Protein AF-A0A933W692-F1 (afdb_monomer)

Secondary structure (DSSP, 8-state):
-PPPPHHHHHHHHHHHHHHHHHHHHHHHHHHHHH-TTS-HHHHHHHHHHHHHHHT-

Solvent-accessible surface area (backbone atoms only — not comparable to full-atom values): 3271 Å² total; per-residue (Å²): 133,82,82,76,57,66,72,60,52,49,52,51,50,53,52,50,51,52,54,48,51,55,52,39,54,53,38,35,53,56,42,43,75,77,40,75,86,58,52,71,67,56,37,51,53,52,22,50,55,55,52,55,63,73,74,110

pLDDT: mean 92.82, std 6.85, range [67.06, 97.94]

Radius of gyration: 15.32 Å; Cα contacts (8 Å, |Δi|>4): 17; chains: 1; bounding box: 30×18×46 Å

Mean predicted aligned error: 4.28 Å

Foldseek 3Di:
DPDDDPVVVVVVVVVVVVVLVVQLVVQLVVCCVVPVPDDPVVSNVVSVVVVVVVVD

Structure (mmCIF, N/CA/C/O backbone):
data_AF-A0A933W692-F1
#
_entry.id   AF-A0A933W692-F1
#
loop_
_atom_site.group_PDB
_atom_site.id
_atom_site.type_symbol
_atom_site.label_atom_id
_atom_site.label_alt_id
_atom_site.label_comp_id
_atom_site.label_asym_id
_atom_site.label_entity_id
_atom_site.label_seq_id
_atom_site.pdbx_PDB_ins_code
_atom_site.Cartn_x
_atom_site.Cartn_y
_atom_site.Cartn_z
_atom_site.occupancy
_atom_site.B_iso_or_equiv
_atom_site.auth_seq_id
_atom_site.auth_comp_id
_atom_site.auth_asym_id
_atom_site.auth_atom_id
_atom_site.pdbx_PDB_model_num
ATOM 1 N N . MET A 1 1 ? 10.079 -11.405 -28.967 1.00 67.06 1 MET A N 1
ATOM 2 C CA . MET A 1 1 ? 9.896 -10.193 -28.135 1.00 67.06 1 MET A CA 1
ATOM 3 C C . MET A 1 1 ? 11.243 -9.495 -28.013 1.00 67.06 1 MET A C 1
ATOM 5 O O . MET A 1 1 ? 12.211 -10.178 -27.709 1.00 67.06 1 MET A O 1
ATOM 9 N N . LYS A 1 2 ? 11.345 -8.190 -28.303 1.00 73.19 2 LYS A N 1
ATOM 10 C CA . LYS A 1 2 ? 12.572 -7.429 -28.001 1.00 73.19 2 LYS A CA 1
ATOM 11 C C . LYS A 1 2 ? 12.656 -7.233 -26.477 1.00 73.19 2 LYS A C 1
ATOM 13 O O . LYS A 1 2 ? 11.613 -6.942 -25.888 1.00 73.19 2 LYS A O 1
ATOM 18 N N . PRO A 1 3 ? 13.828 -7.404 -25.840 1.00 78.88 3 PRO A N 1
ATOM 19 C CA . PRO A 1 3 ? 13.976 -7.119 -24.417 1.00 78.88 3 PRO A CA 1
ATOM 20 C C . PRO A 1 3 ? 13.659 -5.641 -24.154 1.00 78.88 3 PRO A C 1
ATOM 22 O O . PRO A 1 3 ? 14.047 -4.767 -24.933 1.00 78.88 3 PRO A O 1
ATOM 25 N N . LEU A 1 4 ? 12.900 -5.371 -23.091 1.00 78.94 4 LEU A N 1
ATOM 26 C CA . LEU A 1 4 ? 12.606 -4.006 -22.660 1.00 78.94 4 LEU A CA 1
ATOM 27 C C . LEU A 1 4 ? 13.887 -3.364 -22.115 1.00 78.94 4 LEU A C 1
ATOM 29 O O . LEU A 1 4 ? 14.636 -4.015 -21.389 1.00 78.94 4 LEU A O 1
ATOM 33 N N . ASP A 1 5 ? 14.116 -2.091 -22.442 1.00 90.00 5 ASP A N 1
ATOM 34 C CA . ASP A 1 5 ? 15.209 -1.304 -21.863 1.00 90.00 5 ASP A CA 1
ATOM 35 C C . ASP A 1 5 ? 15.061 -1.272 -20.328 1.00 90.00 5 ASP A C 1
ATOM 37 O O . ASP A 1 5 ? 14.033 -0.779 -19.839 1.00 90.00 5 ASP A O 1
ATOM 41 N N . PRO A 1 6 ? 16.055 -1.764 -19.561 1.00 91.06 6 PRO A N 1
ATOM 42 C CA . PRO A 1 6 ? 16.015 -1.777 -18.102 1.00 91.06 6 PRO A CA 1
ATOM 43 C C . PRO A 1 6 ? 15.666 -0.419 -17.483 1.00 91.06 6 PRO A C 1
ATOM 45 O O . PRO A 1 6 ? 14.871 -0.366 -16.547 1.00 91.06 6 PRO A O 1
ATOM 48 N N . LYS A 1 7 ? 16.167 0.690 -18.047 1.00 90.38 7 LYS A N 1
ATOM 49 C CA . LYS A 1 7 ? 15.881 2.043 -17.535 1.00 90.38 7 LYS A CA 1
ATOM 50 C C . LYS A 1 7 ? 14.414 2.426 -17.707 1.00 90.38 7 LYS A C 1
ATOM 52 O O . LYS A 1 7 ? 13.844 3.141 -16.884 1.00 90.38 7 LYS A O 1
ATOM 57 N N . HIS A 1 8 ? 13.785 1.972 -18.789 1.00 90.44 8 HIS A N 1
ATOM 58 C CA . HIS A 1 8 ? 12.365 2.225 -19.039 1.00 90.44 8 HIS A CA 1
ATOM 59 C C . HIS A 1 8 ? 11.472 1.378 -18.132 1.00 90.44 8 HIS A C 1
ATOM 61 O O . HIS A 1 8 ? 10.446 1.861 -17.650 1.00 90.44 8 HIS A O 1
ATOM 67 N N . VAL A 1 9 ? 11.872 0.131 -17.870 1.00 91.62 9 VAL A N 1
ATOM 68 C CA . VAL A 1 9 ? 11.197 -0.750 -16.906 1.00 91.62 9 VAL A CA 1
ATOM 69 C C . VAL A 1 9 ? 11.260 -0.148 -15.505 1.00 91.62 9 VAL A C 1
ATOM 71 O O . VAL A 1 9 ? 10.221 -0.005 -14.865 1.00 91.62 9 VAL A O 1
ATOM 74 N N . GLU A 1 10 ? 12.440 0.286 -15.064 1.00 93.69 10 GLU A N 1
ATOM 75 C CA . GLU A 1 10 ? 12.641 0.919 -13.758 1.00 93.69 10 GLU A CA 1
ATOM 76 C C . GLU A 1 10 ? 11.757 2.161 -13.580 1.00 93.69 10 GLU A C 1
ATOM 78 O O . GLU A 1 10 ? 11.040 2.278 -12.589 1.00 93.69 10 GLU A O 1
ATOM 83 N N . LYS A 1 11 ? 11.712 3.057 -14.578 1.00 93.06 11 LYS A N 1
ATOM 84 C CA . LYS A 1 11 ? 10.830 4.237 -14.544 1.00 93.06 11 LYS A CA 1
ATOM 85 C C . LYS A 1 11 ? 9.359 3.867 -14.363 1.00 93.06 11 LYS A C 1
ATOM 87 O O . LYS A 1 11 ? 8.659 4.508 -13.580 1.00 93.06 11 LYS A O 1
ATOM 92 N N . LYS A 1 12 ? 8.880 2.841 -15.074 1.00 93.25 12 LYS A N 1
ATOM 93 C CA . LYS A 1 12 ? 7.493 2.369 -14.951 1.00 93.25 12 LYS A CA 1
ATOM 94 C C . LYS A 1 12 ? 7.214 1.756 -13.582 1.00 93.25 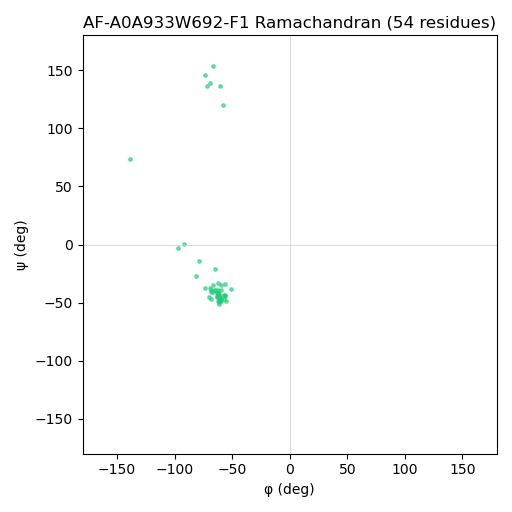12 LYS A C 1
ATOM 96 O O . LYS A 1 12 ? 6.157 2.023 -13.017 1.00 93.25 12 LYS A O 1
ATOM 101 N N . LEU A 1 13 ? 8.150 0.976 -13.046 1.00 93.88 13 LEU A N 1
ATOM 102 C CA . LEU A 1 13 ? 8.033 0.395 -11.708 1.00 93.88 13 LEU A CA 1
ATOM 103 C C . LEU A 1 13 ? 7.996 1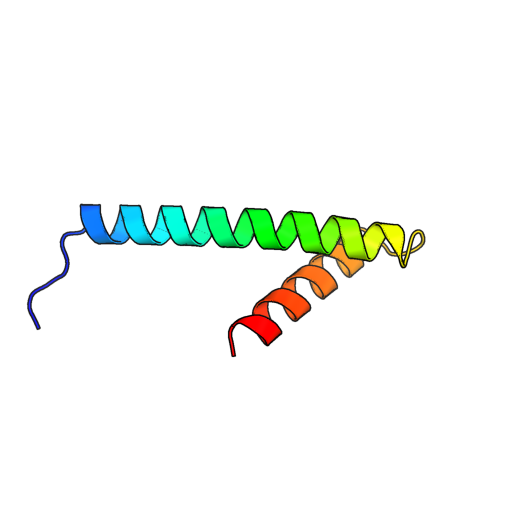.482 -10.630 1.00 93.88 13 LEU A C 1
ATOM 105 O O . LEU A 1 13 ? 7.123 1.445 -9.769 1.00 93.88 13 LEU A O 1
ATOM 109 N N . ASN A 1 14 ? 8.863 2.491 -10.726 1.00 95.44 14 ASN A N 1
ATOM 110 C CA . ASN A 1 14 ? 8.875 3.621 -9.796 1.00 95.44 14 ASN A CA 1
ATOM 111 C C . ASN A 1 14 ? 7.564 4.418 -9.849 1.00 95.44 14 ASN A C 1
ATOM 113 O O . ASN A 1 14 ? 7.012 4.771 -8.808 1.00 95.44 14 ASN A O 1
ATOM 117 N N . ALA A 1 15 ? 7.021 4.653 -11.048 1.00 93.88 15 ALA A N 1
ATOM 118 C CA . ALA A 1 15 ? 5.718 5.295 -11.200 1.00 93.88 15 ALA A CA 1
ATOM 119 C C . ALA A 1 15 ? 4.590 4.460 -10.564 1.00 93.88 15 ALA A C 1
ATOM 121 O O . ALA A 1 15 ? 3.765 4.999 -9.828 1.00 93.88 15 ALA A O 1
ATOM 122 N N . ALA A 1 16 ? 4.578 3.143 -10.792 1.00 92.81 16 ALA A N 1
ATOM 123 C CA . ALA A 1 16 ? 3.599 2.241 -10.188 1.00 92.81 16 ALA A CA 1
ATOM 124 C C . ALA A 1 16 ? 3.711 2.205 -8.653 1.00 92.81 16 ALA A C 1
ATOM 126 O O . ALA A 1 16 ? 2.692 2.270 -7.967 1.00 92.81 16 ALA A O 1
ATOM 127 N N . ALA A 1 17 ? 4.931 2.174 -8.111 1.00 94.31 17 ALA A N 1
ATOM 128 C CA . ALA A 1 17 ? 5.179 2.221 -6.672 1.00 94.31 17 ALA A CA 1
ATOM 129 C C . ALA A 1 17 ? 4.669 3.530 -6.046 1.00 94.31 17 ALA A C 1
ATOM 131 O O . ALA A 1 17 ? 4.020 3.499 -5.002 1.00 94.31 17 ALA A O 1
ATOM 132 N N . GLY A 1 18 ? 4.888 4.671 -6.709 1.00 95.94 18 GLY A N 1
ATOM 133 C CA . GLY A 1 18 ? 4.364 5.963 -6.261 1.00 95.94 18 GLY A CA 1
ATOM 134 C C . GLY A 1 18 ? 2.833 6.008 -6.234 1.00 95.94 18 GLY A C 1
ATOM 135 O O . GLY A 1 18 ? 2.242 6.436 -5.241 1.00 95.94 18 GLY A O 1
ATOM 136 N N . LEU A 1 19 ? 2.183 5.506 -7.289 1.00 94.25 19 LEU A N 1
ATOM 137 C CA . LEU A 1 19 ? 0.720 5.408 -7.354 1.00 94.25 19 LEU A CA 1
ATOM 138 C C . LEU A 1 19 ? 0.164 4.486 -6.262 1.00 94.25 19 LEU A C 1
ATOM 140 O O . LEU A 1 19 ? -0.812 4.838 -5.596 1.00 94.25 19 LEU A O 1
ATOM 144 N N . PHE A 1 20 ? 0.806 3.337 -6.040 1.00 94.00 20 PHE A N 1
ATOM 145 C CA . PHE A 1 20 ? 0.434 2.416 -4.970 1.00 94.00 20 PHE A CA 1
ATOM 146 C C . PHE A 1 20 ? 0.554 3.079 -3.593 1.00 94.00 20 PHE A C 1
ATOM 148 O O . PHE A 1 20 ? -0.391 3.024 -2.808 1.00 94.00 20 PHE A O 1
ATOM 155 N N . GLN A 1 21 ? 1.670 3.760 -3.315 1.00 96.50 21 GLN A N 1
ATOM 156 C CA . GLN A 1 21 ? 1.899 4.434 -2.036 1.00 96.50 21 GLN A CA 1
ATOM 157 C C . GLN A 1 21 ? 0.844 5.517 -1.767 1.00 96.50 21 GLN A C 1
ATOM 159 O O . GLN A 1 21 ? 0.290 5.588 -0.669 1.00 96.50 21 GLN A O 1
ATOM 164 N N . MET A 1 22 ? 0.510 6.328 -2.776 1.00 96.75 22 MET A N 1
ATOM 165 C CA . MET A 1 22 ? -0.529 7.355 -2.662 1.00 96.75 22 MET A CA 1
ATOM 166 C C . MET A 1 22 ? -1.904 6.742 -2.362 1.00 96.75 22 MET A C 1
ATOM 168 O O . MET A 1 22 ? -2.625 7.216 -1.475 1.00 96.75 22 MET A O 1
ATOM 172 N N . ALA A 1 23 ? -2.270 5.673 -3.073 1.00 95.62 23 ALA A N 1
ATOM 173 C CA . ALA A 1 23 ? -3.519 4.958 -2.836 1.00 95.62 23 ALA A CA 1
ATOM 174 C C . ALA A 1 23 ? -3.553 4.356 -1.423 1.00 95.62 23 ALA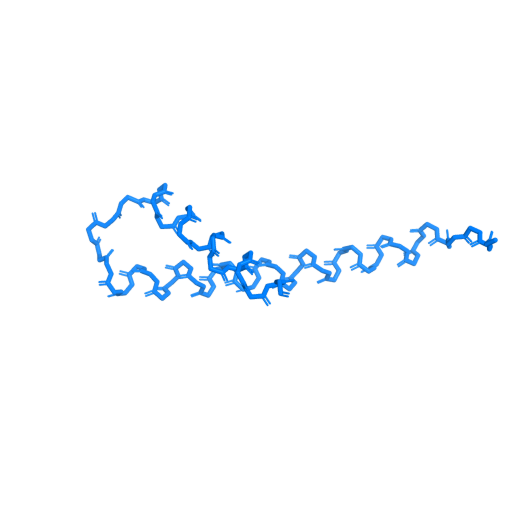 A C 1
ATOM 176 O O . ALA A 1 23 ? -4.560 4.480 -0.723 1.00 95.62 23 ALA A O 1
ATOM 177 N N . TYR A 1 24 ? -2.444 3.764 -0.982 1.00 97.19 24 TYR A N 1
ATOM 178 C CA . TYR A 1 24 ? -2.314 3.132 0.324 1.00 97.19 24 TYR A CA 1
ATOM 179 C C . TYR A 1 24 ? -2.516 4.118 1.473 1.00 97.19 24 TYR A C 1
ATOM 181 O O . TYR A 1 24 ? -3.386 3.889 2.317 1.00 97.19 24 TYR A O 1
ATOM 189 N N . GLU A 1 25 ? -1.814 5.252 1.470 1.00 97.25 25 GLU A N 1
ATOM 190 C CA . GLU A 1 25 ? -1.976 6.277 2.510 1.00 97.25 25 GLU A CA 1
ATOM 191 C C . GLU A 1 25 ? -3.393 6.861 2.523 1.00 97.25 25 GLU A C 1
ATOM 193 O O . GLU A 1 25 ? -3.999 7.032 3.585 1.00 97.25 25 GLU A O 1
ATOM 198 N N . THR A 1 26 ? -3.981 7.065 1.340 1.00 96.56 26 THR A N 1
ATOM 199 C CA . THR A 1 26 ? -5.370 7.524 1.216 1.00 96.56 26 THR A CA 1
ATOM 200 C C . THR A 1 26 ? -6.341 6.531 1.861 1.00 96.56 26 THR A C 1
ATOM 202 O O . THR A 1 26 ? -7.227 6.927 2.624 1.00 96.56 26 THR A O 1
ATOM 205 N N . LYS A 1 27 ? -6.184 5.226 1.599 1.00 96.19 27 LYS A N 1
ATOM 206 C CA . LYS A 1 27 ? -7.037 4.190 2.202 1.00 96.19 27 LYS A CA 1
ATOM 207 C C . LYS A 1 27 ? -6.805 4.056 3.701 1.00 96.19 27 LYS A C 1
ATOM 209 O O . LYS A 1 27 ? -7.791 3.972 4.433 1.00 96.19 27 LYS A O 1
ATOM 214 N N . LYS A 1 28 ? -5.557 4.112 4.178 1.00 97.56 28 LYS A N 1
ATOM 215 C CA . LYS A 1 28 ? -5.258 4.131 5.619 1.00 97.56 28 LYS A CA 1
ATOM 216 C C . LYS A 1 28 ? -5.985 5.273 6.322 1.00 97.56 28 LYS A C 1
ATOM 218 O O . LYS A 1 28 ? -6.644 5.040 7.333 1.00 97.56 28 LYS A O 1
ATOM 223 N N . PHE A 1 29 ? -5.909 6.484 5.772 1.00 96.81 29 PHE A N 1
ATOM 224 C CA . PHE A 1 29 ? -6.581 7.656 6.328 1.00 96.81 29 PHE A CA 1
ATOM 225 C C . PHE A 1 29 ? -8.105 7.475 6.385 1.00 96.81 29 PHE A C 1
ATOM 227 O O . PHE A 1 29 ? -8.711 7.673 7.437 1.00 96.81 29 PHE A O 1
ATOM 234 N N . GLN A 1 30 ? -8.719 7.005 5.294 1.00 96.38 30 GLN A N 1
ATOM 235 C CA . GLN A 1 30 ? -10.160 6.722 5.244 1.00 96.38 30 GLN A CA 1
ATOM 236 C C . GLN A 1 30 ? -10.594 5.664 6.272 1.00 96.38 30 GLN A C 1
ATOM 238 O O . GLN A 1 30 ? -11.658 5.791 6.877 1.00 96.38 30 GLN A O 1
ATOM 243 N N . ILE A 1 31 ? -9.788 4.618 6.481 1.00 97.00 31 ILE A N 1
ATOM 244 C CA . ILE A 1 31 ? -10.081 3.564 7.461 1.00 97.00 31 ILE A CA 1
ATOM 245 C C . ILE A 1 31 ? -9.951 4.107 8.885 1.00 97.00 31 ILE A C 1
ATOM 247 O O . ILE A 1 31 ? -10.854 3.867 9.681 1.00 97.00 31 ILE A O 1
ATOM 251 N N . ARG A 1 32 ? -8.892 4.870 9.196 1.00 96.56 32 ARG A N 1
ATOM 252 C CA . ARG A 1 32 ? -8.706 5.504 10.515 1.00 96.56 32 ARG A CA 1
ATOM 253 C C . ARG A 1 32 ? -9.887 6.395 10.891 1.00 96.56 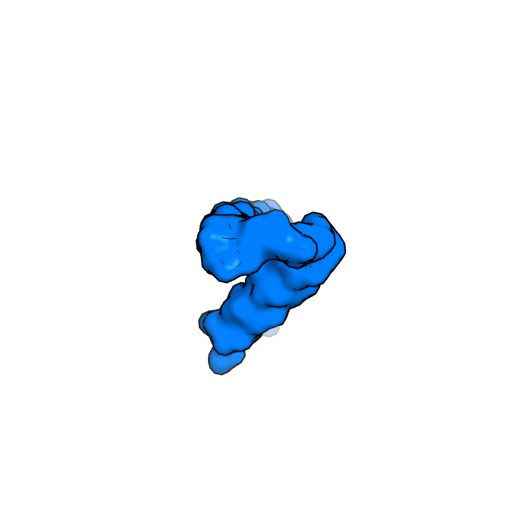32 ARG A C 1
ATOM 255 O O . ARG A 1 32 ? -10.367 6.315 12.013 1.00 96.56 32 ARG A O 1
ATOM 262 N N . GLN A 1 33 ? -10.391 7.191 9.945 1.00 96.81 33 GLN A N 1
ATOM 263 C CA . GLN A 1 33 ? -11.560 8.044 10.181 1.00 96.81 33 GLN A CA 1
ATOM 264 C C . GLN A 1 33 ? -12.834 7.244 10.481 1.00 96.81 33 GLN A C 1
ATOM 266 O O . GLN A 1 33 ? -13.627 7.646 11.326 1.00 96.81 33 GLN A O 1
ATOM 271 N N . LYS A 1 34 ? -13.045 6.113 9.797 1.00 96.81 34 LYS A N 1
ATOM 272 C CA . LYS A 1 34 ? -14.242 5.272 9.980 1.00 96.81 34 LYS A CA 1
ATOM 273 C C . LYS A 1 34 ? -14.148 4.332 11.180 1.00 96.81 34 LYS A C 1
ATOM 275 O O . LYS A 1 34 ? -15.170 3.917 11.718 1.00 96.81 34 LYS A O 1
ATOM 280 N N . HIS A 1 35 ? -12.934 3.958 11.565 1.00 94.81 35 HIS A N 1
ATOM 281 C CA . HIS A 1 35 ? -12.658 2.947 12.575 1.00 94.81 35 HIS A CA 1
ATOM 282 C C . HIS A 1 35 ? -11.495 3.394 13.479 1.00 94.81 35 HIS A C 1
ATOM 284 O O . HIS A 1 35 ? -10.393 2.847 13.376 1.00 94.81 35 HIS A O 1
ATOM 290 N N . PRO A 1 36 ? -11.725 4.362 14.384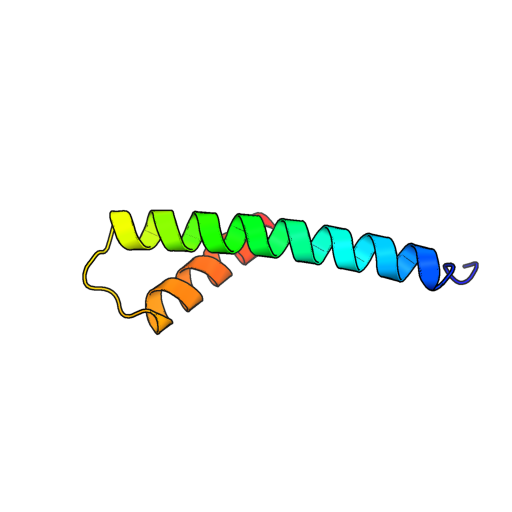 1.00 93.19 36 PRO A N 1
ATOM 291 C CA . PRO A 1 36 ? -10.666 4.950 15.211 1.00 93.19 36 PRO A CA 1
ATOM 292 C C . PRO A 1 36 ? -10.020 3.958 16.190 1.00 93.19 36 PRO A C 1
ATOM 294 O O . PRO A 1 36 ? -8.891 4.169 16.614 1.00 93.19 36 PRO A O 1
ATOM 297 N N . ASN A 1 37 ? -10.710 2.860 16.517 1.00 96.81 37 ASN A N 1
ATOM 298 C CA . ASN A 1 37 ? -10.249 1.860 17.485 1.00 96.81 37 ASN A CA 1
ATOM 299 C C . ASN A 1 37 ? -9.462 0.700 16.849 1.00 96.81 37 ASN A C 1
ATOM 301 O O . ASN A 1 37 ? -9.082 -0.232 17.555 1.00 96.81 37 ASN A O 1
ATOM 305 N N . LEU A 1 38 ? -9.266 0.691 15.524 1.00 95.81 38 LEU A N 1
ATOM 306 C CA . LEU A 1 38 ? -8.477 -0.362 14.884 1.00 95.81 38 LEU A CA 1
ATOM 307 C C . L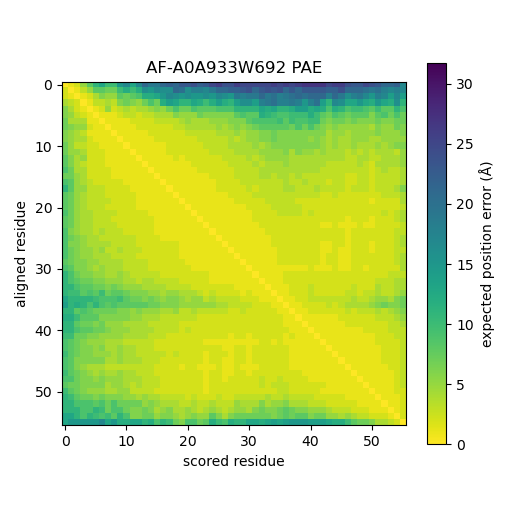EU A 1 38 ? -6.989 -0.181 15.166 1.00 95.81 38 LEU A C 1
ATOM 309 O O . LEU A 1 38 ? -6.471 0.934 15.18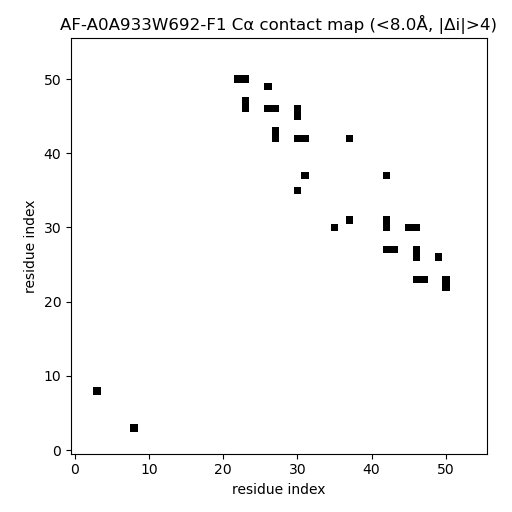9 1.00 95.81 38 LEU A O 1
ATOM 313 N N . SER A 1 39 ? -6.289 -1.306 15.293 1.00 97.50 39 SER A N 1
ATOM 314 C CA . SER A 1 39 ? -4.835 -1.294 15.342 1.00 97.50 39 SER A CA 1
ATOM 315 C C . SER A 1 39 ? -4.251 -0.846 13.997 1.00 97.50 39 SER A C 1
ATOM 317 O O . SER A 1 39 ? -4.835 -1.071 12.932 1.00 97.50 39 SER A O 1
ATOM 319 N N . GLU A 1 40 ? -3.048 -0.272 14.020 1.00 95.62 40 GLU A N 1
ATOM 320 C CA . GLU A 1 40 ? -2.321 0.080 12.792 1.00 95.62 40 GLU A CA 1
ATOM 321 C C . GLU A 1 40 ? -2.119 -1.123 11.863 1.00 95.62 40 GLU A C 1
ATOM 323 O O . GLU A 1 40 ? -2.181 -0.979 10.640 1.00 95.62 40 GLU A O 1
ATOM 328 N N . ARG A 1 41 ? -1.939 -2.322 12.434 1.00 97.25 41 ARG A N 1
ATOM 329 C CA . ARG A 1 41 ? -1.817 -3.571 11.676 1.00 97.25 41 ARG A CA 1
ATOM 330 C C . ARG A 1 41 ? -3.100 -3.886 10.907 1.00 97.25 41 ARG A C 1
ATOM 332 O O . ARG A 1 41 ? -3.033 -4.215 9.724 1.00 97.25 41 ARG A O 1
ATOM 339 N N . ASP A 1 42 ? -4.259 -3.753 11.548 1.00 97.94 42 ASP A N 1
ATOM 340 C CA . ASP A 1 42 ? -5.551 -4.018 10.906 1.00 97.94 42 ASP A CA 1
ATOM 341 C C . ASP A 1 42 ? -5.884 -2.966 9.849 1.00 97.94 42 ASP A C 1
ATOM 343 O O . ASP A 1 42 ? -6.413 -3.296 8.785 1.00 97.94 42 ASP A O 1
ATOM 347 N N . ILE A 1 43 ? -5.542 -1.702 10.114 1.00 97.62 43 ILE A N 1
ATOM 348 C CA . ILE A 1 43 ? -5.677 -0.608 9.148 1.00 97.62 43 ILE A CA 1
ATOM 349 C C . ILE A 1 43 ? -4.835 -0.898 7.901 1.00 97.62 43 ILE A C 1
ATOM 351 O O . ILE A 1 43 ? -5.351 -0.803 6.787 1.00 97.62 43 ILE A O 1
ATOM 355 N N . ALA A 1 44 ? -3.569 -1.286 8.078 1.00 96.31 44 ALA A N 1
ATOM 356 C CA . ALA A 1 44 ? -2.666 -1.633 6.983 1.00 96.31 44 ALA A CA 1
ATOM 357 C C . ALA A 1 44 ? -3.196 -2.814 6.155 1.00 96.31 44 ALA A C 1
ATOM 359 O O . ALA A 1 44 ? -3.288 -2.722 4.929 1.00 96.31 44 ALA A O 1
ATOM 360 N N . HIS A 1 45 ? -3.618 -3.892 6.823 1.00 97.62 45 HIS A N 1
ATOM 361 C CA . HIS A 1 45 ? -4.173 -5.073 6.163 1.00 97.62 45 HIS A CA 1
ATOM 362 C C . HIS A 1 45 ? -5.425 -4.734 5.339 1.00 97.62 45 HIS A C 1
ATOM 364 O O . HIS A 1 45 ? -5.542 -5.115 4.174 1.00 97.62 45 HIS A O 1
ATOM 370 N N . ARG A 1 46 ? -6.354 -3.960 5.913 1.00 97.44 46 ARG A N 1
ATOM 371 C CA . ARG A 1 46 ? -7.573 -3.521 5.217 1.00 97.44 46 ARG A CA 1
ATOM 372 C C . ARG A 1 46 ? -7.271 -2.580 4.050 1.00 97.44 46 ARG A C 1
ATOM 374 O O . ARG A 1 46 ? -7.913 -2.698 3.009 1.00 97.44 46 ARG A O 1
ATOM 381 N N . ALA A 1 47 ? -6.313 -1.665 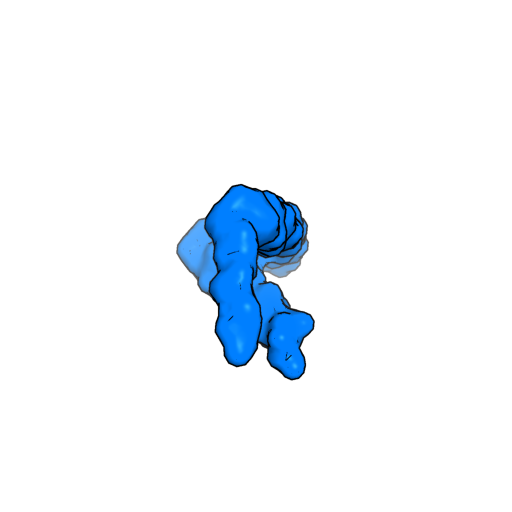4.200 1.00 97.12 47 ALA A N 1
ATOM 382 C CA . ALA A 1 47 ? -5.902 -0.766 3.124 1.00 97.12 47 ALA A CA 1
ATOM 383 C C . ALA A 1 47 ? -5.356 -1.554 1.925 1.00 97.12 47 ALA A C 1
ATOM 385 O O . ALA A 1 47 ? -5.771 -1.298 0.795 1.00 97.12 47 ALA A O 1
ATOM 386 N N . TYR A 1 48 ? -4.505 -2.554 2.176 1.00 96.19 48 TYR A N 1
ATOM 387 C CA . TYR A 1 48 ? -3.962 -3.424 1.133 1.00 96.19 48 TYR A CA 1
ATOM 388 C C . TYR A 1 48 ? -5.065 -4.204 0.403 1.00 96.19 48 TYR A C 1
ATOM 390 O O . TYR A 1 48 ? -5.149 -4.146 -0.822 1.00 96.19 48 TYR A O 1
ATOM 398 N N . ALA A 1 49 ? -5.972 -4.847 1.147 1.00 95.62 49 ALA A N 1
ATOM 399 C CA . ALA A 1 49 ? -7.080 -5.616 0.574 1.00 95.62 49 ALA A CA 1
ATOM 400 C C . ALA A 1 49 ? -8.011 -4.765 -0.316 1.00 95.62 49 ALA A C 1
ATOM 402 O O . ALA A 1 49 ? -8.527 -5.240 -1.328 1.00 95.62 49 ALA A O 1
ATOM 403 N N . LEU A 1 50 ? -8.224 -3.490 0.036 1.00 94.44 50 LEU A N 1
ATOM 404 C CA . LEU A 1 50 ? -9.014 -2.565 -0.782 1.00 94.44 50 LEU A CA 1
ATOM 405 C C . LEU A 1 50 ? -8.323 -2.203 -2.099 1.00 94.44 50 LEU A C 1
ATOM 407 O O . LEU A 1 50 ? -9.004 -2.080 -3.115 1.00 94.44 50 LEU A O 1
ATOM 411 N N . ILE A 1 51 ? -7.001 -2.015 -2.081 1.00 93.88 51 ILE A N 1
ATOM 412 C CA . ILE A 1 51 ? -6.228 -1.733 -3.296 1.00 93.88 51 ILE A CA 1
ATOM 413 C C . ILE A 1 51 ? -6.208 -2.970 -4.192 1.00 93.88 51 ILE A C 1
ATOM 415 O O . ILE A 1 51 ? -6.527 -2.858 -5.370 1.00 93.88 51 ILE A O 1
ATOM 419 N N . GLU A 1 52 ? -5.930 -4.148 -3.628 1.00 92.69 52 GLU A N 1
ATOM 420 C CA . GLU A 1 52 ? -5.913 -5.412 -4.370 1.00 92.69 52 GLU A CA 1
ATOM 421 C C . GLU A 1 52 ? -7.248 -5.661 -5.086 1.00 92.69 52 GLU A C 1
ATOM 423 O O . GLU A 1 52 ? -7.266 -6.002 -6.267 1.00 92.69 52 GLU A O 1
ATOM 428 N N . LYS A 1 53 ? -8.378 -5.418 -4.405 1.00 91.56 53 LYS A N 1
ATOM 429 C CA . LYS A 1 53 ? -9.712 -5.545 -5.006 1.00 91.56 53 LYS A CA 1
ATOM 430 C C . LYS A 1 53 ? -9.940 -4.571 -6.168 1.00 91.56 53 LYS A C 1
ATOM 432 O O . LYS A 1 53 ? -10.676 -4.913 -7.082 1.00 91.56 53 LYS A O 1
ATOM 437 N N . GLY A 1 54 ? -9.357 -3.374 -6.122 1.00 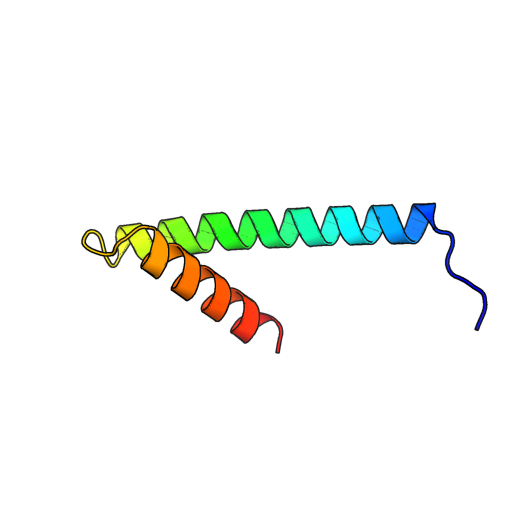86.06 54 GLY A N 1
ATOM 438 C CA . GLY A 1 54 ? -9.482 -2.375 -7.188 1.00 86.06 54 GLY A CA 1
ATOM 439 C C . GLY A 1 54 ? -8.585 -2.631 -8.403 1.00 86.06 54 GLY A C 1
ATOM 440 O O . GLY A 1 54 ? -8.784 -1.998 -9.433 1.00 86.06 54 GLY A O 1
ATOM 441 N N . CYS A 1 55 ? -7.601 -3.527 -8.282 1.00 83.38 55 CYS A N 1
ATOM 442 C CA . CYS A 1 55 ? -6.689 -3.910 -9.364 1.00 83.38 55 CYS A CA 1
ATOM 443 C C . CYS A 1 55 ? -7.106 -5.196 -10.100 1.00 83.38 55 CYS A C 1
ATOM 445 O O . CYS A 1 55 ? -6.410 -5.594 -11.034 1.00 83.38 55 CYS A O 1
ATOM 447 N N . ARG A 1 56 ? -8.184 -5.853 -9.661 1.00 69.06 56 ARG A N 1
ATOM 448 C CA . ARG A 1 56 ? -8.806 -6.998 -10.341 1.00 69.06 56 ARG A CA 1
ATOM 449 C C . ARG A 1 56 ? -9.883 -6.517 -11.303 1.00 69.06 56 ARG A C 1
ATOM 451 O O . ARG A 1 56 ? -9.980 -7.129 -12.385 1.00 69.06 56 ARG A O 1
#

Nearest PDB structures (foldseek):
  3erm-assembly3_D-2  TM=7.899E-01  e=2.282E+00  Pseudomonas syringae pv. tomato
  8g0k-assembly2_C  TM=6.349E-01  e=8.762E+00  Bacteroides

Sequence (56 aa):
MKPLDPKHVEKKLNAAAGLFQMAYETKKFQIRQKHPNLSERDIAHRAYALIEKGCR